Protein AF-A0A7C7WTJ3-F1 (afdb_monomer_lite)

Foldseek 3Di:
DDDDDPLVVVLVVLVVVLVVLVVVVVVCCVVVDCVQVDFQQDPVGRPNDGHRPQPCVNCVPCLVSVLSNVLSVLVSVLSVVLVQWDPSPVCVVVSVVLSVQLNVLSVVLSVLVNCVSVVNAQDDDPNHGPSVCSCCCVNVVSVVVVVCVCVVCVCPTHNHPVNVVVVVVVVVVVVVVVVVVD

Sequence (182 aa):
MNRPSALSLTLLGLLVAMCLVIGVVVTIGLLVGTDGLHGIPHDKFSRTMLQGGSGSERHANVRWLGLSLGLLQVSFFVGCLLLGIRGLAGRAPVVILCGTLYAAAFAMMVIVDHFYAMGSARAIVMGFPLPTAIMMYGVGGAPLAFVLLYVLNFDQWILTPDDFEKFEKLVRSKREQSEADA

Secondary structure (DSSP, 8-state):
-PPPPHHHHHHHHHHHHHHHHHHHHHHHHHHH-STTTSPEEPTT-TTT-EE---HHHHTTTTHHHHHHHHHHHHHHHHHHHHHH-SSHHHHHHHHHHHHHHHHHHHHHHHHHHHHHHTT----EETTEEHHHHIIIIIITTHHHHHHHHHHHHHHHHTS-HHHHHHHHHHHHHHHHHHHH--

Structure (mmCIF, N/CA/C/O backbone):
data_AF-A0A7C7WTJ3-F1
#
_entry.id   AF-A0A7C7WTJ3-F1
#
loop_
_atom_site.group_PDB
_atom_site.id
_atom_site.type_symbol
_atom_site.label_atom_id
_atom_site.label_alt_id
_atom_site.label_comp_id
_atom_site.label_asym_id
_atom_site.label_entity_id
_atom_site.label_seq_id
_atom_site.pdbx_PDB_ins_code
_atom_site.Cartn_x
_atom_site.Cartn_y
_atom_site.Cartn_z
_atom_site.occupancy
_atom_site.B_iso_or_equiv
_atom_site.auth_seq_id
_atom_site.auth_comp_id
_atom_site.auth_asym_id
_atom_site.auth_atom_id
_atom_site.pdbx_PDB_model_num
ATOM 1 N N . MET A 1 1 ? -1.081 14.280 31.283 1.00 42.03 1 MET A N 1
ATOM 2 C CA . MET A 1 1 ? -0.430 14.235 29.955 1.00 42.03 1 MET A CA 1
ATOM 3 C C . MET A 1 1 ? -0.351 12.768 29.540 1.00 42.03 1 MET A C 1
ATOM 5 O O . MET A 1 1 ? 0.463 12.040 30.096 1.00 42.03 1 MET A O 1
ATOM 9 N N . ASN A 1 2 ? -1.276 12.289 28.700 1.00 61.50 2 ASN A N 1
ATOM 10 C CA . ASN A 1 2 ? -1.331 10.871 28.317 1.00 61.50 2 ASN A CA 1
ATOM 11 C C . ASN A 1 2 ? -0.144 10.540 27.406 1.00 61.50 2 ASN A C 1
ATOM 13 O O . ASN A 1 2 ? 0.054 11.207 26.393 1.00 61.50 2 ASN A O 1
ATOM 17 N N . ARG A 1 3 ? 0.661 9.536 27.775 1.00 63.03 3 ARG A N 1
ATOM 18 C CA . ARG A 1 3 ? 1.752 9.052 26.920 1.00 63.03 3 ARG A CA 1
ATOM 19 C C . ARG A 1 3 ? 1.152 8.473 25.631 1.00 63.03 3 ARG A C 1
ATOM 21 O O . ARG A 1 3 ? 0.177 7.724 25.728 1.00 63.03 3 ARG A O 1
ATOM 28 N N . PRO A 1 4 ? 1.697 8.799 24.446 1.00 71.62 4 PRO A N 1
ATOM 29 C CA . PRO A 1 4 ? 1.233 8.196 23.205 1.00 71.62 4 PRO A CA 1
ATOM 30 C C . PRO A 1 4 ? 1.423 6.679 23.271 1.00 71.62 4 PRO A C 1
ATOM 32 O O . PRO A 1 4 ? 2.412 6.189 23.821 1.00 71.62 4 PRO A O 1
ATOM 35 N N . SER A 1 5 ? 0.462 5.932 22.726 1.00 82.31 5 SER A N 1
ATOM 36 C CA . SER A 1 5 ? 0.582 4.478 22.635 1.00 82.31 5 SER A CA 1
ATOM 37 C C . SER A 1 5 ? 1.774 4.103 21.744 1.00 82.31 5 SER A C 1
ATOM 39 O O . SER A 1 5 ? 2.097 4.831 20.802 1.00 82.31 5 SER A O 1
ATOM 41 N N . ALA A 1 6 ? 2.421 2.964 22.015 1.00 85.50 6 ALA A N 1
ATOM 42 C CA . ALA A 1 6 ? 3.551 2.491 21.210 1.00 85.50 6 ALA A CA 1
ATOM 43 C C . ALA A 1 6 ? 3.196 2.408 19.712 1.00 85.50 6 ALA A C 1
ATOM 45 O O . ALA A 1 6 ? 3.990 2.825 18.876 1.00 85.50 6 ALA A O 1
ATOM 46 N N . LEU A 1 7 ? 1.967 1.986 19.386 1.00 85.19 7 LEU A N 1
ATOM 47 C CA . LEU A 1 7 ? 1.450 1.907 18.017 1.00 85.19 7 LEU A CA 1
ATOM 48 C C . LEU A 1 7 ? 1.369 3.283 17.333 1.00 85.19 7 LEU A C 1
ATOM 50 O O . LEU A 1 7 ? 1.756 3.422 16.175 1.00 85.19 7 LEU A O 1
ATOM 54 N N . SER A 1 8 ? 0.917 4.315 18.050 1.00 87.62 8 SER A N 1
ATOM 55 C CA . SER A 1 8 ? 0.874 5.688 17.529 1.00 87.62 8 SER A CA 1
ATOM 56 C C . SER A 1 8 ? 2.275 6.225 17.225 1.00 87.62 8 SER A C 1
ATOM 58 O O . SER A 1 8 ? 2.472 6.899 16.216 1.00 87.62 8 SER A O 1
ATOM 60 N N . LEU A 1 9 ? 3.259 5.897 18.069 1.00 90.94 9 LEU A N 1
ATOM 61 C CA . LEU A 1 9 ? 4.652 6.280 17.844 1.00 90.94 9 LEU A CA 1
ATOM 62 C C . LEU A 1 9 ? 5.253 5.534 16.643 1.00 90.94 9 LEU A C 1
ATOM 64 O O . LEU A 1 9 ? 5.956 6.140 15.837 1.00 90.94 9 LEU A O 1
ATOM 68 N N . THR A 1 10 ? 4.934 4.246 16.481 1.00 91.38 10 THR A N 1
ATOM 69 C CA . THR A 1 10 ? 5.334 3.458 15.307 1.00 91.38 10 THR A CA 1
ATOM 70 C C . THR A 1 10 ? 4.779 4.055 14.017 1.00 91.38 10 THR A C 1
ATOM 72 O O . THR A 1 10 ? 5.524 4.209 13.054 1.00 91.38 10 THR A O 1
ATOM 75 N N . LEU A 1 11 ? 3.502 4.444 13.993 1.00 93.19 11 LEU A N 1
ATOM 76 C CA . LEU A 1 11 ? 2.878 5.073 12.825 1.00 93.19 11 LEU A CA 1
ATOM 77 C C . LEU A 1 11 ? 3.509 6.416 12.469 1.00 93.19 11 LEU A C 1
ATOM 79 O O . LEU A 1 11 ? 3.759 6.680 11.295 1.00 93.19 11 LEU A O 1
ATOM 83 N N . LEU A 1 12 ? 3.811 7.241 13.474 1.00 93.88 12 LEU A N 1
ATOM 84 C CA . LEU A 1 12 ? 4.544 8.485 13.260 1.00 93.88 12 LEU A CA 1
ATOM 85 C C . LEU A 1 12 ? 5.933 8.210 12.666 1.00 93.88 12 LEU A C 1
ATOM 87 O O . LEU A 1 12 ? 6.325 8.861 11.702 1.00 93.88 12 LEU A O 1
ATOM 91 N N . GLY A 1 13 ? 6.653 7.219 13.199 1.00 94.69 13 GLY A N 1
ATOM 92 C CA . GLY A 1 13 ? 7.949 6.797 12.668 1.00 94.69 13 GLY A CA 1
ATOM 93 C C . GLY A 1 13 ? 7.873 6.322 11.214 1.00 94.69 13 GLY A C 1
ATOM 94 O O . GLY A 1 13 ? 8.701 6.725 10.400 1.00 94.69 13 GLY A O 1
ATOM 95 N N . LEU A 1 14 ? 6.854 5.528 10.865 1.00 95.00 14 LEU A N 1
ATOM 96 C CA . LEU A 1 14 ? 6.604 5.082 9.489 1.00 95.00 14 LEU A CA 1
ATOM 97 C C . LEU A 1 14 ? 6.318 6.259 8.552 1.00 95.00 14 LEU A C 1
ATOM 99 O O . LEU A 1 14 ? 6.895 6.320 7.469 1.00 95.00 14 LEU A O 1
ATOM 103 N N . LEU A 1 15 ? 5.488 7.215 8.977 1.00 95.19 15 LEU A N 1
ATOM 104 C CA . LEU A 1 15 ? 5.186 8.412 8.191 1.00 95.19 15 LEU A CA 1
ATOM 105 C C . LEU A 1 15 ? 6.452 9.237 7.923 1.00 95.19 15 LEU A C 1
ATOM 107 O O . LEU A 1 15 ? 6.707 9.631 6.787 1.00 95.19 15 LEU A O 1
ATOM 111 N N . VAL A 1 16 ? 7.276 9.456 8.952 1.00 96.69 16 VAL A N 1
ATOM 112 C CA . VAL A 1 16 ? 8.559 10.158 8.807 1.00 96.69 16 VAL A CA 1
ATOM 113 C C . VAL A 1 16 ? 9.484 9.403 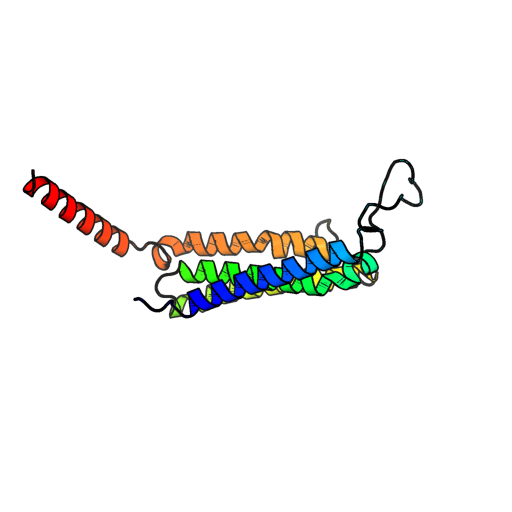7.850 1.00 96.69 16 VAL A C 1
ATOM 115 O O . VAL A 1 16 ? 10.062 10.021 6.959 1.00 96.69 16 VAL A O 1
ATOM 118 N N . ALA A 1 17 ? 9.585 8.077 7.966 1.00 95.94 17 ALA A N 1
ATOM 119 C CA . ALA A 1 17 ? 10.383 7.259 7.055 1.00 95.94 17 ALA A CA 1
ATOM 120 C C . ALA A 1 17 ? 9.905 7.372 5.596 1.00 95.94 17 ALA A C 1
ATOM 122 O O . ALA A 1 17 ? 10.729 7.520 4.695 1.00 95.94 17 ALA A O 1
ATOM 123 N N . MET A 1 18 ? 8.591 7.375 5.352 1.00 96.06 18 MET A N 1
ATOM 124 C CA . MET A 1 18 ? 8.027 7.597 4.014 1.00 96.06 18 MET A CA 1
ATOM 125 C C . MET A 1 18 ? 8.410 8.973 3.463 1.00 96.06 18 MET A C 1
ATOM 127 O O . MET A 1 18 ? 8.872 9.066 2.326 1.00 96.06 18 MET A O 1
ATOM 131 N N . CYS A 1 19 ? 8.282 10.029 4.271 1.00 96.31 19 CYS A N 1
ATOM 132 C CA . CYS A 1 19 ? 8.690 11.379 3.882 1.00 96.31 19 CYS A CA 1
ATOM 133 C C . CYS A 1 19 ? 10.182 11.449 3.530 1.00 96.31 19 CYS A C 1
ATOM 135 O O . CYS A 1 19 ? 10.544 12.105 2.556 1.00 96.31 19 CYS A O 1
ATOM 137 N N . LEU A 1 20 ? 11.043 10.747 4.274 1.00 96.12 20 LEU A N 1
ATOM 138 C CA . LEU A 1 20 ? 12.475 10.670 3.975 1.00 96.12 20 LEU A CA 1
ATOM 139 C C . LEU A 1 20 ? 12.743 9.970 2.639 1.00 96.12 20 LEU A C 1
ATOM 141 O O . LEU A 1 20 ? 13.506 10.493 1.830 1.00 96.12 20 LEU A O 1
ATOM 145 N N . VAL A 1 21 ? 12.100 8.829 2.372 1.00 94.44 21 VAL A N 1
ATOM 146 C CA . VAL A 1 21 ? 12.263 8.111 1.094 1.00 94.44 21 VAL A CA 1
ATOM 147 C C . VAL A 1 21 ? 11.789 8.969 -0.079 1.00 94.44 21 VAL A C 1
ATOM 149 O O . VAL A 1 21 ? 12.497 9.072 -1.078 1.00 94.44 21 VAL A O 1
ATOM 152 N N . ILE A 1 22 ? 10.637 9.637 0.048 1.00 93.06 22 ILE A N 1
ATOM 153 C CA . ILE A 1 22 ? 10.136 10.573 -0.970 1.00 93.06 22 ILE A CA 1
ATOM 154 C C . ILE A 1 22 ? 11.125 11.724 -1.169 1.00 93.06 22 ILE A C 1
ATOM 156 O O . ILE A 1 22 ? 11.445 12.054 -2.308 1.00 93.06 22 ILE A O 1
ATOM 160 N N . GLY A 1 23 ? 11.648 12.295 -0.080 1.00 92.81 23 GLY A N 1
ATOM 161 C CA . GLY A 1 23 ? 12.671 13.335 -0.129 1.00 92.81 23 GLY A CA 1
ATOM 162 C C . GLY A 1 23 ? 13.892 12.898 -0.935 1.00 92.81 23 GLY A C 1
ATOM 163 O O . GLY A 1 23 ? 14.289 13.599 -1.859 1.00 92.81 23 GLY A O 1
ATOM 164 N N . VAL A 1 24 ? 14.422 11.699 -0.669 1.00 91.44 24 VAL A N 1
ATOM 165 C CA . VAL A 1 24 ? 15.550 11.125 -1.423 1.00 91.44 24 VAL A CA 1
ATOM 166 C C . VAL A 1 24 ? 15.207 10.951 -2.904 1.00 91.44 24 VAL A C 1
ATOM 168 O O . VAL A 1 24 ? 16.003 11.339 -3.754 1.00 91.44 24 VAL A O 1
ATOM 171 N N . VAL A 1 25 ? 14.029 10.410 -3.233 1.00 88.12 25 VAL A N 1
ATOM 172 C CA . VAL A 1 25 ? 13.590 10.237 -4.631 1.00 88.12 25 VAL A CA 1
ATOM 173 C C . VAL A 1 25 ? 13.516 11.581 -5.357 1.00 88.12 25 VAL A C 1
ATOM 175 O O . VAL A 1 25 ? 14.020 11.704 -6.473 1.00 88.12 25 VAL A O 1
ATOM 178 N N . VAL A 1 26 ? 12.937 12.601 -4.719 1.00 88.31 26 VAL A N 1
ATOM 179 C CA . VAL A 1 26 ? 12.843 13.956 -5.279 1.00 88.31 26 VAL A CA 1
ATOM 180 C C . VAL A 1 26 ? 14.233 14.561 -5.462 1.00 88.31 26 VAL A C 1
ATOM 182 O O . VAL A 1 26 ? 14.529 15.084 -6.532 1.00 88.31 26 VAL A O 1
ATOM 185 N N . THR A 1 27 ? 15.116 14.449 -4.468 1.00 88.56 27 THR A N 1
ATOM 186 C CA . THR A 1 27 ? 16.495 14.943 -4.566 1.00 88.56 27 THR A CA 1
ATOM 187 C C . THR A 1 27 ? 17.263 14.261 -5.697 1.00 88.56 27 THR A C 1
ATOM 189 O O . THR A 1 27 ? 17.926 14.952 -6.465 1.00 88.56 27 THR A O 1
ATOM 192 N N . ILE A 1 28 ? 17.142 12.940 -5.862 1.00 85.69 28 ILE A N 1
ATOM 193 C CA . ILE A 1 28 ? 17.749 12.217 -6.991 1.00 85.69 28 ILE A CA 1
ATOM 194 C C . ILE A 1 28 ? 17.214 12.759 -8.320 1.00 85.69 28 ILE A C 1
ATOM 196 O O . ILE A 1 28 ? 18.007 13.059 -9.207 1.00 85.69 28 ILE A O 1
ATOM 200 N N . GLY A 1 29 ? 15.896 12.939 -8.449 1.00 82.44 29 GLY A N 1
ATOM 201 C CA . GLY A 1 29 ? 15.288 13.488 -9.665 1.00 82.44 29 GLY A CA 1
ATOM 202 C C . GLY A 1 29 ? 15.753 14.912 -9.993 1.00 82.44 29 GLY A C 1
ATOM 203 O O . GLY A 1 29 ? 15.934 15.243 -11.162 1.00 82.44 29 GLY A O 1
ATOM 204 N N . LEU A 1 30 ? 15.993 15.742 -8.974 1.00 85.38 30 LEU A N 1
ATOM 205 C CA . LEU A 1 30 ? 16.502 17.105 -9.147 1.00 85.38 30 LEU A CA 1
ATOM 206 C C . LEU A 1 30 ? 18.003 17.150 -9.477 1.00 85.38 30 LEU A C 1
ATOM 208 O O . LEU A 1 30 ? 18.421 18.019 -10.236 1.00 85.38 30 LEU A O 1
ATOM 212 N N . LEU A 1 31 ? 18.812 16.242 -8.920 1.00 84.75 31 LEU A N 1
ATOM 213 C CA . LEU A 1 31 ? 20.271 16.227 -9.102 1.00 84.75 31 LEU A CA 1
ATOM 214 C C . LEU A 1 31 ? 20.722 15.513 -10.379 1.00 84.75 31 LEU A C 1
ATOM 216 O O . LEU A 1 31 ? 21.673 15.952 -11.016 1.00 84.75 31 LEU A O 1
ATOM 220 N N . VAL A 1 32 ? 20.075 14.400 -10.732 1.00 77.00 32 VAL A N 1
ATOM 221 C CA . VAL A 1 32 ? 20.441 13.580 -11.903 1.00 77.00 32 VAL A CA 1
ATOM 222 C C . VAL A 1 32 ? 19.848 14.156 -13.196 1.00 77.00 32 VAL A C 1
ATOM 224 O O . VAL A 1 32 ? 20.302 13.819 -14.286 1.00 77.00 32 VAL A O 1
ATOM 227 N N . GLY A 1 33 ? 18.880 15.071 -13.088 1.00 68.38 33 GLY A N 1
ATOM 228 C CA . GLY A 1 33 ? 18.144 15.595 -14.232 1.00 68.38 33 GLY A CA 1
ATOM 229 C C . GLY A 1 33 ? 17.109 14.595 -14.753 1.00 68.38 33 GLY A C 1
ATOM 230 O O . GLY A 1 33 ? 17.051 13.438 -14.338 1.00 68.38 33 GLY A O 1
ATOM 231 N N . THR A 1 34 ? 16.246 15.057 -15.659 1.00 65.62 34 THR A N 1
ATOM 232 C CA . THR A 1 34 ? 15.169 14.229 -16.239 1.00 65.62 34 THR A CA 1
ATOM 233 C C . THR A 1 34 ? 15.508 13.684 -17.624 1.00 65.62 34 THR A C 1
ATOM 235 O O . THR A 1 34 ? 14.626 13.200 -18.340 1.00 65.62 34 THR A O 1
ATOM 238 N N . ASP A 1 35 ? 16.783 13.745 -18.008 1.00 61.28 35 ASP A N 1
ATOM 239 C CA . ASP A 1 35 ? 17.262 13.279 -19.304 1.00 61.28 35 ASP A CA 1
ATOM 240 C C . ASP A 1 35 ? 17.039 11.764 -19.417 1.00 61.28 35 ASP A C 1
ATOM 242 O O . ASP A 1 35 ? 17.538 10.975 -18.617 1.00 61.28 35 ASP A O 1
ATOM 246 N N . GLY A 1 36 ? 16.192 11.355 -20.368 1.00 60.91 36 GLY A N 1
ATOM 247 C CA . GLY A 1 36 ? 15.759 9.960 -20.524 1.00 60.91 36 GLY A CA 1
ATOM 248 C C . GLY A 1 36 ? 14.578 9.510 -19.644 1.00 60.91 36 GLY A C 1
ATOM 249 O O . GLY A 1 36 ? 14.156 8.359 -19.758 1.00 60.91 36 GLY A O 1
ATOM 250 N N . LEU A 1 37 ? 13.994 10.384 -18.807 1.00 62.03 37 LEU A N 1
ATOM 251 C CA . LEU A 1 37 ? 12.716 10.118 -18.109 1.00 62.03 37 LEU A CA 1
ATOM 252 C C . LEU A 1 37 ? 11.478 10.404 -18.973 1.00 62.03 37 LEU A C 1
ATOM 254 O O . LEU A 1 37 ? 10.376 9.963 -18.646 1.00 62.03 37 LEU A O 1
ATOM 258 N N . HIS A 1 38 ? 11.652 11.134 -20.070 1.00 68.50 38 HIS A N 1
ATOM 259 C CA . HIS A 1 38 ? 10.631 11.382 -21.080 1.00 68.50 38 HIS A CA 1
ATOM 260 C C . HIS A 1 38 ? 10.667 10.301 -22.169 1.00 68.50 38 HIS A C 1
ATOM 262 O O . HIS A 1 38 ? 11.643 9.566 -22.318 1.00 68.50 38 HIS A O 1
ATOM 268 N N . GLY A 1 39 ? 9.570 10.171 -22.916 1.00 75.62 39 GLY A N 1
ATOM 269 C CA . GLY A 1 39 ? 9.486 9.179 -23.981 1.00 75.62 39 GLY A CA 1
ATOM 270 C C . GLY A 1 39 ? 10.538 9.441 -25.064 1.00 75.62 39 GLY A C 1
ATOM 271 O O . GLY A 1 39 ? 10.627 10.550 -25.587 1.00 75.62 39 GLY A O 1
ATOM 272 N N . ILE A 1 40 ? 11.321 8.419 -25.403 1.00 82.94 40 ILE A N 1
ATOM 273 C CA . ILE A 1 40 ? 12.270 8.449 -26.518 1.00 82.94 40 ILE A CA 1
ATOM 274 C C . ILE A 1 40 ? 11.529 8.143 -27.827 1.00 82.94 40 ILE A C 1
ATOM 276 O O . ILE A 1 40 ? 10.573 7.368 -27.810 1.00 82.94 40 ILE A O 1
ATOM 280 N N . PRO A 1 41 ? 11.919 8.712 -28.976 1.00 86.00 41 PRO A N 1
ATOM 281 C CA . PRO A 1 41 ? 11.288 8.382 -30.251 1.00 86.00 41 PRO A CA 1
ATOM 282 C C . PRO A 1 41 ? 11.331 6.876 -30.533 1.00 86.00 41 PRO A C 1
ATOM 284 O O . PRO A 1 41 ? 12.358 6.229 -30.339 1.00 86.00 41 PRO A O 1
ATOM 287 N N . HIS A 1 42 ? 10.215 6.309 -30.989 1.00 84.12 42 HIS A N 1
ATOM 288 C CA . HIS A 1 42 ? 10.165 4.902 -31.378 1.00 84.12 42 HIS A CA 1
ATOM 289 C C . HIS A 1 42 ? 11.001 4.658 -32.642 1.00 84.12 42 HIS A C 1
ATOM 291 O O . HIS A 1 42 ? 10.820 5.369 -33.633 1.00 84.12 42 HIS A O 1
ATOM 297 N N . ASP A 1 43 ? 11.824 3.605 -32.662 1.00 85.38 43 ASP A N 1
ATOM 298 C CA . ASP A 1 43 ? 12.767 3.314 -33.759 1.00 85.38 43 ASP A CA 1
ATOM 299 C C . ASP A 1 43 ? 12.107 3.303 -35.148 1.00 85.38 43 ASP A C 1
ATOM 301 O O . ASP A 1 43 ? 12.678 3.776 -36.128 1.00 85.38 43 ASP A O 1
ATOM 305 N N . LYS A 1 44 ? 10.870 2.793 -35.239 1.00 87.50 44 LYS A N 1
ATOM 306 C CA . LYS A 1 44 ? 10.099 2.728 -36.499 1.00 87.50 44 LYS A CA 1
ATOM 307 C C . LYS A 1 44 ? 9.116 3.881 -36.722 1.00 87.50 44 LYS A C 1
ATOM 309 O O . LYS A 1 44 ? 8.695 4.102 -37.850 1.00 87.50 44 LYS A O 1
ATOM 314 N N . PHE A 1 45 ? 8.713 4.588 -35.666 1.00 86.88 45 PHE A N 1
ATOM 315 C CA . PHE A 1 45 ? 7.606 5.560 -35.695 1.00 86.88 45 PHE A CA 1
ATOM 316 C C . PHE A 1 45 ? 7.992 6.851 -34.967 1.00 86.88 45 PHE A C 1
ATOM 318 O O . PHE A 1 45 ? 7.219 7.414 -34.195 1.00 86.88 45 PHE A O 1
ATOM 325 N N . SER A 1 46 ? 9.210 7.324 -35.219 1.00 82.44 46 SER A N 1
ATOM 326 C CA . SER A 1 46 ? 9.870 8.391 -34.459 1.00 82.44 46 SER A CA 1
ATOM 327 C C . SER A 1 46 ? 9.137 9.736 -34.465 1.00 82.44 46 SER A C 1
ATOM 329 O O . SER A 1 46 ? 9.326 10.534 -33.553 1.00 82.44 46 SER A O 1
ATOM 331 N N . ARG A 1 47 ? 8.285 9.993 -35.467 1.00 82.56 47 ARG A N 1
ATOM 332 C CA . ARG A 1 47 ? 7.496 11.235 -35.577 1.00 82.56 47 ARG A CA 1
ATOM 333 C C . ARG A 1 47 ? 6.140 11.191 -34.875 1.00 82.56 47 ARG A C 1
ATOM 335 O O . ARG A 1 47 ? 5.563 12.245 -34.641 1.00 82.56 47 ARG A O 1
ATOM 342 N N . THR A 1 48 ? 5.608 10.004 -34.594 1.00 88.31 48 THR A N 1
ATOM 343 C CA . THR A 1 48 ? 4.222 9.836 -34.117 1.00 88.31 48 THR A CA 1
ATOM 344 C C . THR A 1 48 ? 4.123 9.086 -32.798 1.00 88.31 48 THR A C 1
ATOM 346 O O . THR A 1 48 ? 3.069 9.113 -32.170 1.00 88.31 48 THR A O 1
ATOM 349 N N . MET A 1 49 ? 5.186 8.401 -32.375 1.00 85.50 49 MET A N 1
ATOM 350 C CA . MET A 1 49 ? 5.186 7.587 -31.170 1.00 85.50 49 MET A CA 1
ATOM 351 C C . MET A 1 49 ? 6.476 7.788 -30.383 1.00 85.50 49 MET A C 1
ATOM 353 O O . MET A 1 49 ? 7.584 7.666 -30.909 1.00 85.50 49 MET A O 1
ATOM 357 N N . LEU A 1 50 ? 6.296 8.044 -29.092 1.00 84.88 50 LEU A N 1
ATOM 358 C CA . LEU A 1 50 ? 7.351 7.979 -28.098 1.00 84.88 50 LEU A CA 1
ATOM 359 C C . LEU A 1 50 ? 7.208 6.659 -27.333 1.00 84.88 50 LEU A C 1
ATOM 361 O O . LEU A 1 50 ? 6.098 6.240 -27.009 1.00 84.88 50 LEU A O 1
ATOM 365 N N . GLN A 1 51 ? 8.325 6.009 -27.046 1.00 82.50 51 GLN A N 1
ATOM 366 C CA . GLN A 1 51 ? 8.416 4.809 -26.229 1.00 82.50 51 GLN A CA 1
ATOM 367 C C . GLN A 1 51 ? 9.189 5.115 -24.947 1.00 82.50 51 GLN A C 1
ATOM 369 O O . GLN A 1 51 ? 10.024 6.015 -24.900 1.00 82.50 51 GLN A O 1
ATOM 374 N N . GLY A 1 52 ? 8.929 4.358 -23.886 1.00 71.69 52 GLY A N 1
ATOM 375 C CA . GLY A 1 52 ? 9.859 4.346 -22.763 1.00 71.69 52 GLY A CA 1
ATOM 376 C C . GLY A 1 52 ? 11.173 3.719 -23.224 1.00 71.69 52 GLY A C 1
ATOM 377 O O . GLY A 1 52 ? 11.136 2.704 -23.916 1.00 71.69 52 GLY A O 1
ATOM 378 N N . GLY A 1 53 ? 12.312 4.307 -22.847 1.00 73.50 53 GLY A N 1
ATOM 379 C CA . GLY A 1 53 ? 13.619 3.668 -23.021 1.00 73.50 53 GLY A CA 1
ATOM 380 C C . GLY A 1 53 ? 13.724 2.333 -22.275 1.00 73.50 53 GLY A C 1
ATOM 381 O O . GLY A 1 53 ? 12.724 1.785 -21.795 1.00 73.50 53 GLY A O 1
ATOM 382 N N . SER A 1 54 ? 14.936 1.792 -22.144 1.00 74.69 54 SER A N 1
ATOM 383 C CA . SER A 1 54 ? 15.103 0.486 -21.505 1.00 74.69 54 SER A CA 1
ATOM 384 C C . SER A 1 54 ? 14.560 0.498 -20.062 1.00 74.69 54 SER A C 1
ATOM 386 O O . SER A 1 54 ? 14.876 1.362 -19.237 1.00 74.69 54 SER A O 1
ATOM 388 N N . GLY A 1 55 ? 13.684 -0.463 -19.744 1.00 70.06 55 GLY A N 1
ATOM 389 C CA . GLY A 1 55 ? 13.086 -0.566 -18.408 1.00 70.06 55 GLY A CA 1
ATOM 390 C C . GLY A 1 55 ? 14.125 -0.851 -17.317 1.00 70.06 55 GLY A C 1
ATOM 391 O O . GLY A 1 55 ? 13.946 -0.451 -16.167 1.00 70.06 55 GLY A O 1
ATOM 392 N N . SER A 1 56 ? 15.233 -1.500 -17.684 1.00 71.31 56 SER A N 1
ATOM 393 C CA . SER A 1 56 ? 16.368 -1.779 -16.806 1.00 71.31 56 SER A CA 1
ATOM 394 C C . SER A 1 56 ? 17.111 -0.515 -16.383 1.00 71.31 56 SER A C 1
ATOM 396 O O . SER A 1 56 ? 17.390 -0.379 -15.193 1.00 71.31 56 SER A O 1
ATOM 398 N N . GLU A 1 57 ? 17.391 0.407 -17.310 1.00 74.38 57 GLU A N 1
ATOM 399 C CA . GLU A 1 57 ? 18.114 1.654 -17.013 1.00 74.38 57 GLU A CA 1
ATOM 400 C C . GLU A 1 57 ? 17.225 2.636 -16.253 1.00 74.38 57 GLU A C 1
ATOM 402 O O . GLU A 1 57 ? 17.651 3.193 -15.243 1.00 74.38 57 GLU A O 1
ATOM 407 N N . ARG A 1 58 ? 15.952 2.769 -16.655 1.00 73.94 58 ARG A N 1
ATOM 408 C CA . ARG A 1 58 ? 14.998 3.681 -16.001 1.00 73.94 58 ARG A CA 1
ATOM 409 C C . ARG A 1 58 ? 14.816 3.382 -14.512 1.00 73.94 58 ARG A C 1
ATOM 411 O O . ARG A 1 58 ? 14.678 4.293 -13.703 1.00 73.94 58 ARG A O 1
ATOM 418 N N . HIS A 1 59 ? 14.810 2.102 -14.147 1.00 75.19 59 HIS A N 1
ATOM 419 C CA . HIS A 1 59 ? 14.558 1.666 -12.773 1.00 75.19 59 HIS A CA 1
ATOM 420 C C . HIS A 1 59 ? 15.834 1.371 -11.978 1.00 75.19 59 HIS A C 1
ATOM 422 O O . HIS A 1 59 ? 15.733 1.037 -10.800 1.00 75.19 59 HIS A O 1
ATOM 428 N N . ALA A 1 60 ? 17.026 1.486 -12.572 1.00 75.50 60 ALA A N 1
ATOM 429 C CA . ALA A 1 60 ? 18.279 1.037 -11.957 1.00 75.50 60 ALA A CA 1
ATOM 430 C C . ALA A 1 60 ? 18.526 1.653 -10.568 1.00 75.50 60 ALA A C 1
ATOM 432 O O . ALA A 1 60 ? 18.808 0.930 -9.614 1.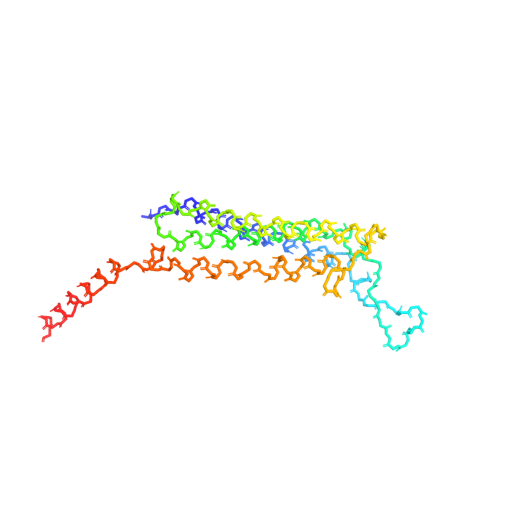00 75.50 60 ALA A O 1
ATOM 433 N N . ASN A 1 61 ? 18.330 2.968 -10.442 1.00 74.81 61 ASN A N 1
ATOM 434 C CA . ASN A 1 61 ? 18.678 3.713 -9.227 1.00 74.81 61 ASN A CA 1
ATOM 435 C C . ASN A 1 61 ? 17.506 3.898 -8.252 1.00 74.81 61 ASN A C 1
ATOM 437 O O . ASN A 1 61 ? 17.717 4.179 -7.076 1.00 74.81 61 ASN A O 1
ATOM 441 N N . VAL A 1 62 ? 16.266 3.732 -8.720 1.00 83.62 62 VAL A N 1
ATOM 442 C CA . VAL A 1 62 ? 15.059 4.044 -7.934 1.00 83.62 62 VAL A CA 1
ATOM 443 C C . VAL A 1 62 ? 14.257 2.812 -7.525 1.00 83.62 62 VAL A C 1
ATOM 445 O O . VAL A 1 62 ? 13.381 2.928 -6.672 1.00 83.62 62 VAL A O 1
ATOM 448 N N . ARG A 1 63 ? 14.556 1.616 -8.055 1.00 88.56 63 ARG A N 1
ATOM 449 C CA . ARG A 1 63 ? 13.781 0.393 -7.766 1.00 88.56 63 ARG A CA 1
ATOM 450 C C . ARG A 1 63 ? 13.717 0.074 -6.276 1.00 88.56 63 ARG A C 1
ATOM 452 O O . ARG A 1 63 ? 12.637 -0.186 -5.756 1.00 88.56 63 ARG A O 1
ATOM 459 N N . TRP A 1 64 ? 14.856 0.116 -5.587 1.00 88.81 64 TRP A N 1
ATOM 460 C CA . TRP A 1 64 ? 14.911 -0.164 -4.151 1.00 88.81 64 TRP A CA 1
ATOM 461 C C . TRP A 1 64 ? 14.187 0.895 -3.324 1.00 88.81 64 TRP A C 1
ATOM 463 O O . TRP A 1 64 ? 13.524 0.552 -2.347 1.00 88.81 64 TRP A O 1
ATOM 473 N N . LEU A 1 65 ? 14.247 2.161 -3.742 1.00 91.12 65 LEU A N 1
ATOM 474 C CA . LEU A 1 65 ? 13.485 3.241 -3.115 1.00 91.12 65 LEU A CA 1
ATOM 475 C C . LEU A 1 65 ? 11.979 3.044 -3.318 1.00 91.12 65 LEU A C 1
ATOM 477 O O . LEU A 1 65 ? 11.225 3.154 -2.358 1.00 91.12 65 LEU A O 1
ATOM 481 N N . GLY A 1 66 ? 11.548 2.672 -4.526 1.00 91.31 66 GLY A N 1
ATOM 482 C CA . GLY A 1 66 ? 10.152 2.355 -4.830 1.00 91.31 66 GLY A CA 1
ATOM 483 C C . GLY A 1 66 ? 9.634 1.145 -4.050 1.00 91.31 66 GLY A C 1
ATOM 484 O O . GLY A 1 66 ? 8.546 1.205 -3.479 1.00 91.31 66 GLY A O 1
ATOM 485 N N . LEU A 1 67 ? 10.431 0.074 -3.950 1.00 94.31 67 LEU A N 1
ATOM 486 C CA . LEU A 1 67 ? 10.098 -1.091 -3.127 1.00 94.31 67 LEU A CA 1
ATOM 487 C C . LEU A 1 67 ? 9.962 -0.698 -1.652 1.00 94.31 67 LEU A C 1
ATOM 489 O O . LEU A 1 67 ? 8.977 -1.052 -1.009 1.00 94.31 67 LEU A O 1
ATOM 493 N N . SER A 1 68 ? 10.927 0.062 -1.132 1.00 94.88 68 SER A N 1
ATOM 494 C CA . SER A 1 68 ? 10.934 0.501 0.267 1.00 94.88 68 SER A CA 1
ATOM 495 C C . SER A 1 68 ? 9.736 1.394 0.572 1.00 94.88 68 SER A C 1
ATOM 497 O O . SER A 1 68 ? 9.053 1.180 1.569 1.00 94.88 68 SER A O 1
ATOM 499 N N . LEU A 1 69 ? 9.437 2.351 -0.312 1.00 94.94 69 LEU A N 1
ATOM 500 C CA . LEU A 1 69 ? 8.284 3.235 -0.182 1.00 94.94 69 LEU A CA 1
ATOM 501 C C . LEU A 1 69 ? 6.976 2.442 -0.171 1.00 94.94 69 LEU A C 1
ATOM 503 O O . LEU A 1 69 ? 6.143 2.662 0.704 1.00 94.94 69 LEU A O 1
ATOM 507 N N . GLY A 1 70 ? 6.813 1.494 -1.097 1.00 94.19 70 GLY A N 1
ATOM 508 C CA . GLY A 1 70 ? 5.620 0.656 -1.152 1.00 94.19 70 GLY A CA 1
ATOM 509 C C . GLY A 1 70 ? 5.451 -0.208 0.098 1.00 94.19 70 GLY A C 1
ATOM 510 O O . GLY A 1 70 ? 4.363 -0.242 0.666 1.00 94.19 70 GLY A O 1
ATOM 511 N N . LEU A 1 71 ? 6.519 -0.841 0.596 1.00 96.56 71 LEU A N 1
ATOM 512 C CA . LEU A 1 71 ? 6.461 -1.631 1.832 1.00 96.56 71 LEU A CA 1
ATOM 513 C C . LEU A 1 71 ? 6.122 -0.768 3.053 1.00 96.56 71 LEU A C 1
ATOM 515 O O . LEU A 1 71 ? 5.252 -1.147 3.837 1.00 96.56 71 LEU A O 1
ATOM 519 N N . LEU A 1 72 ? 6.744 0.408 3.185 1.00 96.44 72 LEU A N 1
ATOM 520 C CA . LEU A 1 72 ? 6.426 1.364 4.249 1.00 96.44 72 LEU A CA 1
ATOM 521 C C . LEU A 1 72 ? 4.963 1.810 4.181 1.00 96.44 72 LEU A C 1
ATOM 523 O O . LEU A 1 72 ? 4.289 1.847 5.207 1.00 96.44 72 LEU A O 1
ATOM 527 N N . GLN A 1 73 ? 4.458 2.094 2.981 1.00 95.12 73 GLN A N 1
ATOM 528 C CA . GLN A 1 73 ? 3.076 2.501 2.764 1.00 95.12 73 GLN A CA 1
ATOM 529 C C . GLN A 1 73 ? 2.093 1.382 3.138 1.00 95.12 73 GLN A C 1
ATOM 531 O O . GLN A 1 73 ? 1.111 1.643 3.832 1.00 95.12 73 GLN A O 1
ATOM 536 N N . VAL A 1 74 ? 2.370 0.128 2.763 1.00 94.81 74 VAL A N 1
ATOM 537 C CA . VAL A 1 74 ? 1.567 -1.030 3.194 1.00 94.81 74 VAL A CA 1
ATOM 538 C C . VAL A 1 74 ? 1.583 -1.171 4.715 1.00 94.81 74 VAL A C 1
ATOM 540 O O . VAL A 1 74 ? 0.522 -1.299 5.325 1.00 94.81 74 VAL A O 1
ATOM 543 N N . SER A 1 75 ? 2.757 -1.104 5.350 1.00 95.00 75 SER A N 1
ATOM 544 C CA . SER A 1 75 ? 2.875 -1.176 6.811 1.00 95.00 75 SER A CA 1
ATOM 545 C C . SER A 1 75 ? 2.122 -0.047 7.512 1.00 95.00 75 SER A C 1
ATOM 547 O O . SER A 1 75 ? 1.454 -0.290 8.516 1.00 95.00 75 SER A O 1
ATOM 549 N N . PHE A 1 76 ? 2.188 1.171 6.973 1.00 95.00 76 PHE A N 1
ATOM 550 C CA . PHE A 1 76 ? 1.460 2.322 7.493 1.00 95.00 76 PHE A CA 1
ATOM 551 C C . PHE A 1 76 ? -0.053 2.100 7.413 1.00 95.00 76 PHE A C 1
ATOM 553 O O . PHE A 1 76 ? -0.739 2.218 8.427 1.00 95.00 76 PHE A O 1
ATOM 560 N N . PHE A 1 77 ? -0.570 1.682 6.252 1.00 92.62 77 PHE A N 1
ATOM 561 C CA . PHE A 1 77 ? -1.993 1.381 6.087 1.00 92.62 77 PHE A CA 1
ATOM 562 C C . PHE A 1 77 ? -2.473 0.281 7.033 1.00 92.62 77 PHE A C 1
ATOM 564 O O . PHE A 1 77 ? -3.495 0.447 7.696 1.00 92.62 77 PHE A O 1
ATOM 571 N N . VAL A 1 78 ? -1.727 -0.819 7.149 1.00 92.62 78 VAL A N 1
ATOM 572 C CA . VAL A 1 78 ? -2.053 -1.912 8.078 1.00 92.62 78 VAL A CA 1
ATOM 573 C C . VAL A 1 78 ? -2.056 -1.406 9.521 1.00 92.62 78 VAL A C 1
ATOM 575 O O . VAL A 1 78 ? -2.974 -1.718 10.274 1.00 92.62 78 VAL A O 1
ATOM 578 N N . GLY A 1 79 ? -1.089 -0.571 9.907 1.00 91.88 79 GLY A N 1
ATOM 579 C CA . GLY A 1 79 ? -1.061 0.048 11.231 1.00 91.88 79 GLY A CA 1
ATOM 580 C C . GLY A 1 79 ? -2.266 0.962 11.499 1.00 91.88 79 GLY A C 1
ATOM 581 O O . GLY A 1 79 ? -2.815 0.934 12.601 1.00 91.88 79 GLY A O 1
ATOM 582 N N . CYS A 1 80 ? -2.731 1.717 10.499 1.00 91.50 80 CYS A N 1
ATOM 583 C CA . CYS A 1 80 ? -3.962 2.507 10.599 1.00 91.50 80 CYS A CA 1
ATOM 584 C C . CYS A 1 80 ? -5.200 1.623 10.800 1.00 91.50 80 CYS A C 1
ATOM 586 O O . CYS A 1 80 ? -6.050 1.956 11.623 1.00 91.50 80 CYS A O 1
ATOM 588 N N . LEU A 1 81 ? -5.293 0.485 10.105 1.00 89.19 81 LEU A N 1
ATOM 589 C CA . LEU A 1 81 ? -6.384 -0.474 10.314 1.00 89.19 81 LEU A CA 1
ATOM 590 C C . LEU A 1 81 ? -6.348 -1.055 11.733 1.00 89.19 81 LEU A C 1
ATOM 592 O O . LEU A 1 81 ? -7.374 -1.115 12.404 1.00 89.19 81 LEU A O 1
ATOM 596 N N . LEU A 1 82 ? -5.162 -1.411 12.232 1.00 89.50 82 LEU A N 1
ATOM 597 C CA . LEU A 1 82 ? -4.992 -1.932 13.592 1.00 89.50 82 LEU A CA 1
ATOM 598 C C . LEU A 1 82 ? -5.433 -0.928 14.671 1.00 89.50 82 LEU A C 1
ATOM 600 O O . LEU A 1 82 ? -5.981 -1.351 15.685 1.00 89.50 82 LEU A O 1
ATOM 604 N N . LEU A 1 83 ? -5.259 0.384 14.462 1.00 86.94 83 LEU A N 1
ATOM 605 C CA . LEU A 1 83 ? -5.784 1.404 15.384 1.00 86.94 83 LEU A CA 1
ATOM 606 C C . LEU A 1 83 ? -7.315 1.401 15.478 1.00 86.94 83 LEU A C 1
ATOM 608 O O . LEU A 1 83 ? -7.855 1.724 16.534 1.00 86.94 83 LEU A O 1
ATOM 612 N N . GLY A 1 84 ? -8.005 1.067 14.387 1.00 82.19 84 GLY A N 1
ATOM 613 C CA . GLY A 1 84 ? -9.466 1.053 14.331 1.00 82.19 84 GLY A CA 1
ATOM 614 C C . GLY A 1 84 ? -10.107 -0.184 14.963 1.00 82.19 84 GLY A C 1
ATOM 615 O O . GLY A 1 84 ? -11.324 -0.207 15.131 1.00 82.19 84 GLY A O 1
ATOM 616 N N . ILE A 1 85 ? -9.323 -1.212 15.306 1.00 84.50 85 ILE A N 1
ATOM 617 C CA . ILE A 1 85 ? -9.839 -2.487 15.813 1.00 84.50 85 ILE A CA 1
ATOM 618 C C . ILE A 1 85 ? -9.831 -2.501 17.339 1.00 84.50 85 ILE A C 1
ATOM 620 O O . ILE A 1 85 ? -8.792 -2.418 18.001 1.00 84.50 85 ILE A O 1
ATOM 624 N N . ARG A 1 86 ? -11.009 -2.717 17.916 1.00 73.00 86 ARG A N 1
ATOM 625 C CA . ARG A 1 86 ? -11.192 -2.943 19.348 1.00 73.00 86 ARG A CA 1
ATOM 626 C C . ARG A 1 86 ? -10.747 -4.365 19.712 1.00 73.00 86 ARG A C 1
ATOM 628 O O . ARG A 1 86 ? -11.013 -5.315 18.978 1.00 73.00 86 ARG A O 1
ATOM 635 N N . GLY A 1 87 ? -10.085 -4.545 20.858 1.00 74.00 87 GLY A N 1
ATOM 636 C CA . GLY A 1 87 ? -9.618 -5.875 21.290 1.00 74.00 87 GLY A CA 1
ATOM 637 C C . GLY A 1 87 ? -8.492 -6.438 20.410 1.00 74.00 87 GLY A C 1
ATOM 638 O O . GLY A 1 87 ? -8.532 -7.597 19.999 1.00 74.00 87 GLY A O 1
ATOM 639 N N . LEU A 1 88 ? -7.494 -5.598 20.121 1.00 73.69 88 LEU A N 1
ATOM 640 C CA . LEU A 1 88 ? -6.423 -5.829 19.147 1.00 73.69 88 LEU A CA 1
ATOM 641 C C . LEU A 1 88 ? -5.715 -7.190 19.270 1.00 73.69 88 LEU A C 1
ATOM 643 O O . LEU A 1 88 ? -5.423 -7.816 18.256 1.00 73.69 88 LEU A O 1
ATOM 647 N N . ALA A 1 89 ? -5.466 -7.671 20.492 1.00 73.81 89 ALA A N 1
ATOM 648 C CA . ALA A 1 89 ? -4.624 -8.844 20.746 1.00 73.81 89 ALA A CA 1
ATOM 649 C C . ALA A 1 89 ? -5.085 -10.128 20.025 1.00 73.81 89 ALA A C 1
ATOM 651 O O . ALA A 1 89 ? -4.245 -10.898 19.570 1.00 73.81 89 ALA A O 1
ATOM 652 N N . GLY A 1 90 ? -6.398 -10.346 19.877 1.00 78.94 90 GLY A N 1
ATOM 653 C CA . GLY A 1 90 ? -6.934 -11.539 19.204 1.00 78.94 90 GLY A CA 1
ATOM 654 C C . GLY A 1 90 ? -7.125 -11.390 17.692 1.00 78.94 90 GLY A C 1
ATOM 655 O O . GLY A 1 90 ? -7.226 -12.384 16.981 1.00 78.94 90 GLY A O 1
ATOM 656 N N . ARG A 1 91 ? -7.184 -10.152 17.188 1.00 82.69 91 ARG A N 1
ATOM 657 C CA . ARG A 1 91 ? -7.601 -9.831 15.807 1.00 82.69 91 ARG A CA 1
ATOM 658 C C . ARG A 1 91 ? -6.451 -9.316 14.944 1.00 82.69 91 ARG A C 1
ATOM 660 O O . ARG A 1 91 ? -6.482 -9.453 13.723 1.00 82.69 91 ARG A O 1
ATOM 667 N N . ALA A 1 92 ? -5.404 -8.791 15.582 1.00 85.44 92 ALA A N 1
ATOM 668 C CA . ALA A 1 92 ? -4.194 -8.321 14.923 1.00 85.44 92 ALA A CA 1
ATOM 669 C C . ALA A 1 92 ? -3.542 -9.368 14.007 1.00 85.44 92 ALA A C 1
ATOM 671 O O . ALA A 1 92 ? -3.173 -8.982 12.901 1.00 85.44 92 ALA A O 1
ATOM 672 N N . PRO A 1 93 ? -3.434 -10.667 14.367 1.00 89.75 93 PRO A N 1
ATOM 673 C CA . PRO A 1 93 ? -2.766 -11.641 13.503 1.00 89.75 93 PRO A CA 1
ATOM 674 C C . PRO A 1 93 ? -3.411 -11.780 12.121 1.00 89.75 93 PRO A C 1
ATOM 676 O O . PRO A 1 93 ? -2.695 -11.900 11.133 1.00 89.75 93 PRO A O 1
ATOM 679 N N . VAL A 1 94 ? -4.745 -11.711 12.029 1.00 89.50 94 VAL A N 1
ATOM 680 C CA . VAL A 1 94 ? -5.467 -11.832 10.749 1.00 89.50 94 VAL A CA 1
ATOM 681 C C . VAL A 1 94 ? -5.195 -10.619 9.861 1.00 89.50 94 VAL A C 1
ATOM 683 O O . VAL A 1 94 ? -4.868 -10.760 8.687 1.00 89.50 94 VAL A O 1
ATOM 686 N N . VAL A 1 95 ? -5.269 -9.418 10.434 1.00 90.62 95 VAL A N 1
ATOM 687 C CA . VAL A 1 95 ? -5.031 -8.158 9.710 1.00 90.62 95 VAL A CA 1
ATOM 688 C C . VAL A 1 95 ? -3.566 -8.047 9.287 1.00 90.62 95 VAL A C 1
ATOM 690 O O . VAL A 1 95 ? -3.278 -7.643 8.160 1.00 90.62 95 VAL A O 1
ATOM 693 N N . ILE A 1 96 ? -2.643 -8.458 10.162 1.00 92.44 96 ILE A N 1
ATOM 694 C CA . ILE A 1 96 ? -1.211 -8.539 9.865 1.00 92.44 96 ILE A CA 1
ATOM 695 C C . ILE A 1 96 ? -0.971 -9.541 8.739 1.00 92.44 96 ILE A C 1
ATOM 697 O O . ILE A 1 96 ? -0.274 -9.193 7.797 1.00 92.44 96 ILE A O 1
ATOM 701 N N . LEU A 1 97 ? -1.583 -10.730 8.772 1.00 92.62 97 LEU A N 1
ATOM 702 C CA . LEU A 1 97 ? -1.454 -11.726 7.707 1.00 92.62 97 LEU A CA 1
ATOM 703 C C . LEU A 1 97 ? -1.922 -11.172 6.355 1.00 92.62 97 LEU A C 1
ATOM 705 O O . LEU A 1 97 ? -1.188 -11.278 5.374 1.00 92.62 97 LEU A O 1
ATOM 709 N N . CYS A 1 98 ? -3.094 -10.531 6.294 1.00 91.88 98 CYS A N 1
ATOM 710 C CA . CYS A 1 98 ? -3.571 -9.864 5.077 1.00 91.88 98 CYS A CA 1
ATOM 711 C C . CYS A 1 98 ? -2.588 -8.781 4.601 1.00 91.88 98 CYS A C 1
ATOM 713 O O . CYS A 1 98 ? -2.271 -8.708 3.414 1.00 91.88 98 CYS A O 1
ATOM 715 N N . GLY A 1 99 ? -2.051 -7.985 5.530 1.00 93.75 99 GLY A N 1
ATOM 716 C CA . GLY A 1 99 ? -0.999 -7.001 5.273 1.00 93.75 99 GLY A CA 1
ATOM 717 C C . GLY A 1 99 ? 0.277 -7.607 4.699 1.00 93.75 99 GLY A C 1
ATOM 718 O O . GLY A 1 99 ? 0.814 -7.108 3.712 1.00 93.75 99 GLY A O 1
ATOM 719 N N . THR A 1 100 ? 0.748 -8.707 5.280 1.00 94.25 100 THR A N 1
ATOM 720 C CA . THR A 1 100 ? 1.944 -9.428 4.842 1.00 94.25 100 THR A CA 1
ATOM 721 C C . THR A 1 100 ? 1.747 -10.040 3.463 1.00 94.25 100 THR A C 1
ATOM 723 O O . THR A 1 100 ? 2.638 -9.922 2.627 1.00 94.25 100 THR A O 1
ATOM 726 N N . LEU A 1 101 ? 0.588 -10.642 3.186 1.00 93.38 101 LEU A N 1
ATOM 727 C CA . LEU A 1 101 ? 0.269 -11.173 1.859 1.00 93.38 101 LEU A CA 1
ATOM 728 C C . LEU A 1 101 ? 0.229 -10.061 0.807 1.00 93.38 101 LEU A C 1
ATOM 730 O O . LEU A 1 101 ? 0.760 -10.237 -0.288 1.00 93.38 101 LEU A O 1
ATOM 734 N N . TYR A 1 102 ? -0.326 -8.897 1.151 1.00 94.62 102 TYR A N 1
ATOM 735 C CA . TYR A 1 102 ? -0.330 -7.742 0.260 1.00 94.62 102 TYR A CA 1
ATOM 736 C C . TYR A 1 102 ? 1.086 -7.211 -0.010 1.00 94.62 102 TYR A C 1
ATOM 738 O O . TYR A 1 102 ? 1.471 -7.020 -1.165 1.00 94.62 102 TYR A O 1
ATOM 746 N N . ALA A 1 103 ? 1.898 -7.051 1.039 1.00 95.44 103 ALA A N 1
ATOM 747 C CA . ALA A 1 103 ? 3.300 -6.659 0.920 1.00 95.44 103 ALA A CA 1
ATOM 748 C C . ALA A 1 103 ? 4.111 -7.665 0.084 1.00 95.44 103 ALA A C 1
ATOM 750 O O . ALA A 1 103 ? 4.923 -7.265 -0.749 1.00 95.44 103 ALA A O 1
ATOM 751 N N . ALA A 1 104 ? 3.862 -8.966 0.261 1.00 94.50 104 ALA A N 1
ATOM 752 C CA . ALA A 1 104 ? 4.500 -10.025 -0.511 1.00 94.50 104 ALA A CA 1
ATOM 753 C C . ALA A 1 104 ? 4.095 -9.981 -1.990 1.00 94.50 104 ALA A C 1
ATOM 755 O O . ALA A 1 104 ? 4.964 -10.091 -2.852 1.00 94.50 104 ALA A O 1
ATOM 756 N N . ALA A 1 105 ? 2.812 -9.765 -2.301 1.00 94.19 105 ALA A N 1
ATOM 757 C CA . ALA A 1 105 ? 2.339 -9.603 -3.677 1.00 94.19 105 ALA A CA 1
ATOM 758 C C . ALA A 1 105 ? 2.991 -8.389 -4.359 1.00 94.19 105 ALA A C 1
ATOM 760 O O . ALA A 1 105 ? 3.452 -8.487 -5.497 1.00 94.19 105 ALA A O 1
ATOM 761 N N . PHE A 1 106 ? 3.102 -7.266 -3.644 1.00 95.19 106 PHE A N 1
ATOM 762 C CA . PHE A 1 106 ? 3.793 -6.074 -4.131 1.00 95.19 106 PHE A CA 1
ATOM 763 C C . PHE A 1 106 ? 5.294 -6.318 -4.357 1.00 95.19 106 PHE A C 1
ATOM 765 O O . PHE A 1 106 ? 5.821 -5.998 -5.421 1.00 95.19 106 PHE A O 1
ATOM 772 N N . ALA A 1 107 ? 5.992 -6.936 -3.400 1.00 94.94 107 ALA A N 1
ATOM 773 C CA . ALA A 1 107 ? 7.410 -7.258 -3.549 1.00 94.94 107 ALA A CA 1
ATOM 774 C C . ALA A 1 107 ? 7.652 -8.235 -4.711 1.00 94.94 107 ALA A C 1
ATOM 776 O O . ALA A 1 107 ? 8.562 -8.035 -5.516 1.00 94.94 107 ALA A O 1
ATOM 777 N N . MET A 1 108 ? 6.799 -9.254 -4.845 1.00 93.44 108 MET A N 1
ATOM 778 C CA . MET A 1 108 ? 6.845 -10.210 -5.949 1.00 93.44 108 MET A CA 1
ATOM 779 C C . MET A 1 108 ? 6.646 -9.514 -7.298 1.00 93.44 108 MET A C 1
ATOM 781 O O . MET A 1 108 ? 7.393 -9.798 -8.229 1.00 93.44 108 MET A O 1
ATOM 785 N N . MET A 1 109 ? 5.706 -8.570 -7.400 1.00 93.69 109 MET A N 1
ATOM 786 C CA . MET A 1 109 ? 5.501 -7.762 -8.606 1.00 93.69 109 MET A CA 1
ATOM 787 C C . MET A 1 109 ? 6.787 -7.030 -9.018 1.00 93.69 109 MET A C 1
ATOM 789 O O . MET A 1 109 ? 7.183 -7.116 -10.177 1.00 93.69 109 MET A O 1
ATOM 793 N N . VAL A 1 110 ? 7.468 -6.357 -8.081 1.00 92.44 110 VAL A N 1
ATOM 794 C CA . VAL A 1 110 ? 8.720 -5.621 -8.355 1.00 92.44 110 VAL A CA 1
ATOM 795 C C . VAL A 1 110 ? 9.848 -6.560 -8.795 1.00 92.44 110 VAL A C 1
ATOM 797 O O . VAL A 1 110 ? 10.601 -6.243 -9.716 1.00 92.44 110 VAL A O 1
ATOM 800 N N . ILE A 1 111 ? 9.969 -7.727 -8.157 1.00 91.00 111 ILE A N 1
ATOM 801 C CA . ILE A 1 111 ? 10.983 -8.731 -8.507 1.00 91.00 111 ILE A CA 1
ATOM 802 C C . ILE A 1 111 ? 10.720 -9.286 -9.910 1.00 91.00 111 ILE A C 1
ATOM 804 O O . ILE A 1 111 ? 11.628 -9.342 -10.738 1.00 91.00 111 ILE A O 1
ATOM 808 N N . VAL A 1 112 ? 9.478 -9.671 -10.198 1.00 91.19 112 VAL A N 1
ATOM 809 C CA . VAL A 1 112 ? 9.093 -10.207 -11.506 1.00 91.19 112 VAL A CA 1
ATOM 810 C C . VAL A 1 112 ? 9.272 -9.159 -12.601 1.00 91.19 112 VAL A C 1
ATOM 812 O O . VAL A 1 112 ? 9.775 -9.500 -13.667 1.00 91.19 112 VAL A O 1
ATOM 815 N N . ASP A 1 113 ? 8.931 -7.894 -12.343 1.00 89.06 113 ASP A N 1
ATOM 816 C CA . ASP A 1 113 ? 9.161 -6.790 -13.283 1.00 89.06 113 ASP A CA 1
ATOM 817 C C . ASP A 1 113 ? 10.648 -6.645 -13.631 1.00 89.06 113 ASP A C 1
ATOM 819 O O . ASP A 1 113 ? 11.004 -6.501 -14.799 1.00 89.06 113 ASP A O 1
ATOM 823 N N . HIS A 1 114 ? 11.540 -6.795 -12.648 1.00 87.62 114 HIS A N 1
ATOM 824 C CA . HIS A 1 114 ? 12.980 -6.763 -12.891 1.00 87.62 114 HIS A CA 1
ATOM 825 C C . HIS A 1 114 ? 13.445 -7.889 -13.827 1.00 87.62 114 HIS A C 1
ATOM 827 O O . HIS A 1 114 ? 14.152 -7.628 -14.802 1.00 87.62 114 HIS A O 1
ATOM 833 N N . PHE A 1 115 ? 13.027 -9.130 -13.572 1.00 86.81 115 PHE A N 1
ATOM 834 C CA . PHE A 1 115 ? 13.353 -10.269 -14.436 1.00 86.81 115 PHE A CA 1
ATOM 835 C C . PHE A 1 115 ? 12.728 -10.140 -15.830 1.00 86.81 115 PHE A C 1
ATOM 837 O O . PHE A 1 115 ? 13.363 -10.482 -16.835 1.00 86.81 115 PHE A O 1
ATOM 844 N N . TYR A 1 116 ? 11.514 -9.600 -15.907 1.00 85.12 116 TYR A N 1
ATOM 845 C CA . TYR A 1 116 ? 10.833 -9.311 -17.162 1.00 85.12 116 TYR A CA 1
ATOM 846 C C . TYR A 1 116 ? 11.601 -8.261 -17.979 1.00 85.12 116 TYR A C 1
ATOM 848 O O . TYR A 1 116 ? 11.852 -8.467 -19.166 1.00 85.12 116 TYR A O 1
ATOM 856 N N . ALA A 1 117 ? 12.072 -7.187 -17.339 1.00 83.00 117 ALA A N 1
ATOM 857 C CA . ALA A 1 117 ? 12.884 -6.146 -17.970 1.00 83.00 117 ALA A CA 1
ATOM 858 C C . ALA A 1 117 ? 14.245 -6.659 -18.474 1.00 83.00 117 ALA A C 1
ATOM 860 O O . ALA A 1 117 ? 14.758 -6.145 -19.462 1.00 83.00 117 ALA A O 1
ATOM 861 N N . MET A 1 118 ? 14.810 -7.696 -17.845 1.00 82.81 118 MET A N 1
ATOM 862 C CA . MET A 1 118 ? 16.023 -8.383 -18.319 1.00 82.81 118 MET A CA 1
ATOM 863 C C . MET A 1 118 ? 15.759 -9.390 -19.455 1.00 82.81 118 MET A C 1
ATOM 865 O O . MET A 1 118 ? 16.672 -10.085 -19.893 1.00 82.81 118 MET A O 1
ATOM 869 N N . GLY A 1 119 ? 14.515 -9.508 -19.932 1.00 76.62 119 GLY A N 1
ATOM 870 C CA . GLY A 1 119 ? 14.137 -10.402 -21.030 1.00 76.62 119 GLY A CA 1
ATOM 871 C C . GLY A 1 119 ? 13.981 -11.875 -20.639 1.00 76.62 119 GLY A C 1
ATOM 872 O O . GLY A 1 119 ? 13.771 -12.712 -21.516 1.00 76.62 119 GLY A O 1
ATOM 873 N N . SER A 1 120 ? 14.056 -12.197 -19.344 1.00 64.50 120 SER A N 1
ATOM 874 C CA . SER A 1 120 ? 14.054 -13.580 -18.840 1.00 64.50 120 SER A CA 1
ATOM 875 C C . SER A 1 120 ? 12.657 -14.191 -18.656 1.00 64.50 120 SER A C 1
ATOM 877 O O . SER A 1 120 ? 12.522 -15.410 -18.604 1.00 64.50 120 SER A O 1
ATOM 879 N N . ALA A 1 121 ? 11.600 -13.373 -18.621 1.00 61.09 121 ALA A N 1
ATOM 880 C CA . ALA A 1 121 ? 10.216 -13.823 -18.496 1.00 61.09 121 ALA A CA 1
ATOM 881 C C . ALA A 1 121 ? 9.354 -13.201 -19.604 1.00 61.09 121 ALA A C 1
ATOM 883 O O . ALA A 1 121 ? 9.373 -11.991 -19.790 1.00 61.09 121 ALA A O 1
ATOM 884 N N . ARG A 1 122 ? 8.596 -14.019 -20.347 1.00 72.75 122 ARG A N 1
ATOM 885 C CA . ARG A 1 122 ? 7.629 -13.576 -21.383 1.00 72.75 122 ARG A CA 1
ATOM 886 C C . ARG A 1 122 ? 6.221 -14.127 -21.152 1.00 72.75 122 ARG A C 1
ATOM 888 O O . ARG A 1 122 ? 5.411 -14.187 -22.071 1.00 72.75 122 ARG A O 1
ATOM 895 N N . ALA A 1 123 ? 5.944 -14.586 -19.934 1.00 83.81 123 ALA A N 1
ATOM 896 C CA . ALA A 1 123 ? 4.653 -15.168 -19.609 1.00 83.81 123 ALA A CA 1
ATOM 897 C C . ALA A 1 123 ? 3.552 -14.103 -19.701 1.00 83.81 123 ALA A C 1
ATOM 899 O O . ALA A 1 123 ? 3.674 -13.015 -19.131 1.00 83.81 123 ALA A O 1
ATOM 900 N N . ILE A 1 124 ? 2.480 -14.450 -20.410 1.00 88.00 124 ILE A N 1
ATOM 901 C CA . ILE A 1 124 ? 1.238 -13.685 -20.456 1.00 88.00 124 ILE A CA 1
ATOM 902 C C . ILE A 1 124 ? 0.213 -14.452 -19.627 1.00 88.00 124 ILE A C 1
ATOM 904 O O . ILE A 1 124 ? -0.010 -15.641 -19.850 1.00 88.00 124 ILE A O 1
ATOM 908 N N . VAL A 1 125 ? -0.409 -13.770 -18.673 1.00 90.12 125 VAL A N 1
ATOM 909 C CA . VAL A 1 125 ? -1.433 -14.317 -17.784 1.00 90.12 125 VAL A CA 1
ATOM 910 C C . VAL A 1 125 ? -2.688 -13.471 -17.938 1.00 90.12 125 VAL A C 1
ATOM 912 O O . VAL A 1 125 ? -2.649 -12.261 -17.734 1.00 90.12 125 VAL A O 1
ATOM 915 N N . MET A 1 126 ? -3.795 -14.108 -18.333 1.00 89.12 126 MET A N 1
ATOM 916 C CA . MET A 1 126 ? -5.104 -13.459 -18.528 1.00 89.12 126 MET A CA 1
ATOM 917 C C . MET A 1 126 ? -5.053 -12.180 -19.391 1.00 89.12 126 MET A C 1
ATOM 919 O O . MET A 1 126 ? -5.776 -11.220 -19.149 1.00 89.12 126 MET A O 1
ATOM 923 N N . GLY A 1 127 ? -4.189 -12.166 -20.411 1.00 90.12 127 GLY A N 1
ATOM 924 C CA . GLY A 1 127 ? -4.055 -11.045 -21.348 1.00 90.12 127 GLY A CA 1
ATOM 925 C C . GLY A 1 127 ? -3.026 -9.982 -20.957 1.00 90.12 127 GLY A C 1
ATOM 926 O O . GLY A 1 127 ? -2.770 -9.083 -21.754 1.00 90.12 127 GLY A O 1
ATOM 927 N N . PHE A 1 128 ? -2.378 -10.101 -19.795 1.00 91.00 128 PHE A N 1
ATOM 928 C CA . PHE A 1 128 ? -1.343 -9.168 -19.349 1.00 91.00 128 PHE A CA 1
ATOM 929 C C . PHE A 1 128 ? 0.029 -9.835 -19.225 1.00 91.00 128 PHE A C 1
ATOM 931 O O . PHE A 1 128 ? 0.105 -11.015 -18.875 1.00 91.00 128 PHE A O 1
ATOM 938 N N . PRO A 1 129 ? 1.132 -9.095 -19.442 1.00 90.50 129 PRO A N 1
ATOM 939 C CA . PRO A 1 129 ? 2.448 -9.528 -18.989 1.00 90.50 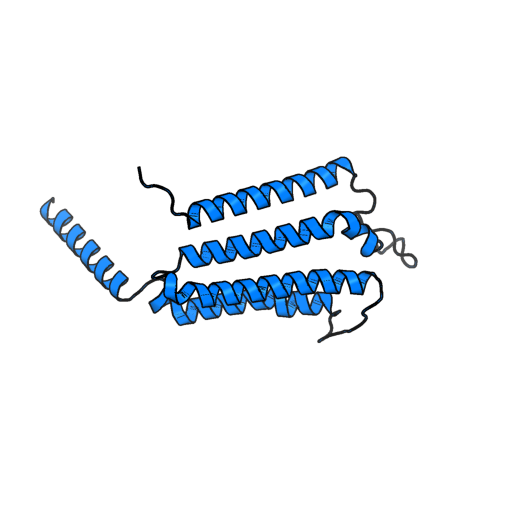129 PRO A CA 1
ATOM 940 C C . PRO A 1 129 ? 2.408 -9.901 -17.508 1.00 90.50 129 PRO A C 1
ATOM 942 O O . PRO A 1 129 ? 1.747 -9.225 -16.719 1.00 90.50 129 PRO A O 1
ATOM 945 N N . LEU A 1 130 ? 3.140 -10.944 -17.117 1.00 91.00 130 LEU A N 1
ATOM 946 C CA . LEU A 1 130 ? 3.162 -11.440 -15.739 1.00 91.00 130 LEU A CA 1
ATOM 947 C C . LEU A 1 130 ? 3.291 -10.345 -14.652 1.00 91.00 130 LEU A C 1
ATOM 949 O O . LEU A 1 130 ? 2.472 -10.369 -13.733 1.00 91.00 130 LEU A O 1
ATOM 953 N N . PRO A 1 131 ? 4.225 -9.367 -14.720 1.00 91.06 131 PRO A N 1
ATOM 954 C CA . PRO A 1 131 ? 4.300 -8.320 -13.694 1.00 91.06 131 PRO A CA 1
ATOM 955 C C . PRO A 1 131 ? 3.026 -7.463 -13.631 1.00 91.06 131 PRO A C 1
ATOM 957 O O . PRO A 1 131 ? 2.533 -7.160 -12.545 1.00 91.06 131 PRO A O 1
ATOM 960 N N . THR A 1 132 ? 2.430 -7.140 -14.781 1.00 91.25 132 THR A N 1
ATOM 961 C CA . THR A 1 132 ? 1.160 -6.405 -14.864 1.00 91.25 132 THR A CA 1
ATOM 962 C C . THR A 1 132 ? -0.013 -7.232 -14.338 1.00 91.25 132 THR A C 1
ATOM 964 O O . THR A 1 132 ? -0.891 -6.684 -13.678 1.00 91.25 132 THR A O 1
ATOM 967 N N . ALA A 1 133 ? -0.022 -8.547 -14.561 1.00 93.69 133 ALA A N 1
ATOM 968 C CA . ALA A 1 133 ? -1.034 -9.438 -14.002 1.00 93.69 133 ALA A CA 1
ATOM 969 C C . ALA A 1 133 ? -0.961 -9.481 -12.464 1.00 93.69 133 ALA A C 1
ATOM 971 O O . ALA A 1 133 ? -1.989 -9.375 -11.799 1.00 93.69 133 ALA A O 1
ATOM 972 N N . ILE A 1 134 ? 0.242 -9.560 -11.880 1.00 94.06 134 ILE A N 1
ATOM 973 C CA . ILE A 1 134 ? 0.420 -9.498 -10.417 1.00 94.06 134 ILE A CA 1
ATOM 974 C C . ILE A 1 134 ? -0.029 -8.133 -9.883 1.00 94.06 134 ILE A C 1
ATOM 976 O O . ILE A 1 134 ? -0.713 -8.072 -8.861 1.00 94.06 134 ILE A O 1
ATOM 980 N N . MET A 1 135 ? 0.297 -7.044 -10.585 1.00 93.94 135 MET A N 1
ATOM 981 C CA . MET A 1 135 ? -0.180 -5.705 -10.235 1.00 93.94 135 MET A CA 1
ATOM 982 C C . MET A 1 135 ? -1.713 -5.637 -10.230 1.00 93.94 135 MET A C 1
ATOM 984 O O . MET A 1 135 ? -2.299 -5.150 -9.271 1.00 93.94 135 MET A O 1
ATOM 988 N N . MET A 1 136 ? -2.376 -6.131 -11.277 1.00 93.75 136 MET A N 1
ATOM 989 C CA . MET A 1 136 ? -3.833 -6.045 -11.394 1.00 93.75 136 MET A CA 1
ATOM 990 C C . MET A 1 136 ? -4.555 -6.953 -10.399 1.00 93.75 136 MET A C 1
ATOM 992 O O . MET A 1 136 ? -5.413 -6.492 -9.650 1.00 93.75 136 MET A O 1
ATOM 996 N N . TYR A 1 137 ? -4.204 -8.236 -10.375 1.00 91.56 137 TYR A N 1
ATOM 997 C CA . TYR A 1 137 ? -4.962 -9.241 -9.632 1.00 91.56 137 TYR A CA 1
ATOM 998 C C . TYR A 1 137 ? -4.459 -9.424 -8.201 1.00 91.56 137 TYR A C 1
ATOM 1000 O O . TYR A 1 137 ? -5.257 -9.614 -7.290 1.00 91.56 137 TYR A O 1
ATOM 1008 N N . GLY A 1 138 ? -3.144 -9.350 -7.989 1.00 91.12 138 GLY A N 1
ATOM 1009 C CA . GLY A 1 138 ? -2.542 -9.471 -6.663 1.00 91.12 138 GLY A CA 1
ATOM 1010 C C . GLY A 1 138 ? -2.641 -8.163 -5.886 1.00 91.12 138 GLY A C 1
ATOM 1011 O O . GLY A 1 138 ? -3.324 -8.087 -4.867 1.00 91.12 138 GLY A O 1
ATOM 1012 N N . VAL A 1 139 ? -1.979 -7.117 -6.385 1.00 93.19 139 VAL A N 1
ATOM 1013 C CA . VAL A 1 139 ? -1.924 -5.814 -5.704 1.00 93.19 139 VAL A CA 1
ATOM 1014 C C . VAL A 1 139 ? -3.281 -5.105 -5.780 1.00 93.19 139 VAL A C 1
ATOM 1016 O O . VAL A 1 139 ? -3.803 -4.677 -4.757 1.00 93.19 139 VAL A O 1
ATOM 1019 N N . GLY A 1 140 ? -3.897 -5.035 -6.962 1.00 90.56 140 GLY A N 1
ATOM 1020 C CA . GLY A 1 140 ? -5.205 -4.401 -7.155 1.00 90.56 140 GLY A CA 1
ATOM 1021 C C . GLY A 1 140 ? -6.366 -5.151 -6.496 1.00 90.56 140 GLY A C 1
ATOM 1022 O O . GLY A 1 140 ? -7.334 -4.523 -6.074 1.00 90.56 140 GLY A O 1
ATOM 1023 N N . GLY A 1 141 ? -6.262 -6.476 -6.350 1.00 87.56 141 GLY A N 1
ATOM 1024 C CA . GLY A 1 141 ? -7.273 -7.297 -5.678 1.00 87.56 141 GLY A CA 1
ATOM 1025 C C . GLY A 1 141 ? -7.193 -7.268 -4.148 1.00 87.56 141 GLY A C 1
ATOM 1026 O O . GLY A 1 141 ? -8.208 -7.438 -3.476 1.00 87.56 141 GLY A O 1
ATOM 1027 N N . ALA A 1 142 ? -6.018 -7.015 -3.568 1.00 87.19 142 ALA A N 1
ATOM 1028 C CA . ALA A 1 142 ? -5.820 -7.033 -2.117 1.00 87.19 142 ALA A CA 1
ATOM 1029 C C . ALA A 1 142 ? -6.718 -6.062 -1.315 1.00 87.19 142 ALA A C 1
ATOM 1031 O O . ALA A 1 142 ? -7.228 -6.480 -0.272 1.00 87.19 142 ALA A O 1
ATOM 1032 N N . PRO A 1 143 ? -6.995 -4.817 -1.762 1.00 84.81 143 PRO A N 1
ATOM 1033 C CA . PRO A 1 143 ? -7.964 -3.940 -1.102 1.00 84.81 143 PRO A CA 1
ATOM 1034 C C . PRO A 1 143 ? -9.341 -4.581 -0.897 1.00 84.81 143 PRO A C 1
ATOM 1036 O O . PRO A 1 143 ? -9.962 -4.361 0.140 1.00 84.81 143 PRO A O 1
ATOM 1039 N N . LEU A 1 144 ? -9.800 -5.427 -1.828 1.00 88.81 144 LEU A N 1
ATOM 1040 C CA . LEU A 1 144 ? -11.080 -6.124 -1.696 1.00 88.81 144 LEU A CA 1
ATOM 1041 C C . LEU A 1 144 ? -11.079 -7.080 -0.496 1.00 88.81 144 LEU A C 1
ATOM 1043 O O . LEU A 1 144 ? -12.072 -7.157 0.220 1.00 88.81 144 LEU A O 1
ATOM 1047 N N . ALA A 1 145 ? -9.960 -7.760 -0.230 1.00 86.56 145 ALA A N 1
ATOM 1048 C CA . ALA A 1 145 ? -9.831 -8.631 0.935 1.00 86.56 145 ALA A CA 1
ATOM 1049 C C . ALA A 1 145 ? -9.948 -7.843 2.249 1.00 86.56 145 ALA A C 1
ATOM 1051 O O . ALA A 1 145 ? -10.643 -8.283 3.163 1.00 86.56 145 ALA A O 1
ATOM 1052 N N . PHE A 1 146 ? -9.335 -6.655 2.329 1.00 87.06 146 PHE A N 1
ATOM 1053 C CA . PHE A 1 146 ? -9.478 -5.775 3.493 1.00 87.06 146 PHE A CA 1
ATOM 1054 C C . PHE A 1 146 ? -10.908 -5.263 3.659 1.00 87.06 146 PHE A C 1
ATOM 1056 O O . PHE A 1 146 ? -11.417 -5.262 4.778 1.00 87.06 146 PHE A O 1
ATOM 1063 N N . VAL A 1 147 ? -11.570 -4.876 2.564 1.00 89.00 147 VAL A N 1
ATOM 1064 C CA . VAL A 1 147 ? -12.976 -4.446 2.581 1.00 89.00 147 VAL A CA 1
ATOM 1065 C C . VAL A 1 147 ? -13.878 -5.570 3.079 1.00 89.00 147 VAL A C 1
ATOM 1067 O O . VAL A 1 147 ? -14.668 -5.344 3.988 1.00 89.00 147 VAL A O 1
ATOM 1070 N N . LEU A 1 148 ? -13.740 -6.784 2.541 1.00 90.12 148 LEU A N 1
ATOM 1071 C CA . LEU A 1 148 ? -14.534 -7.936 2.973 1.00 90.12 148 LEU A CA 1
ATOM 1072 C C . LEU A 1 148 ? -14.287 -8.267 4.446 1.00 90.12 148 LEU A C 1
ATOM 1074 O O . LEU A 1 148 ? -15.239 -8.464 5.195 1.00 90.12 148 LEU A O 1
ATOM 1078 N N . LEU A 1 149 ? -13.026 -8.270 4.880 1.00 87.25 149 LEU A N 1
ATOM 1079 C CA . LEU A 1 149 ? -12.667 -8.490 6.278 1.00 87.25 149 LEU A CA 1
ATOM 1080 C C . LEU A 1 149 ? -13.325 -7.450 7.193 1.00 87.25 149 LEU A C 1
ATOM 1082 O O . LEU A 1 149 ? -13.874 -7.830 8.225 1.00 87.25 149 LEU A O 1
ATOM 1086 N N . TYR A 1 150 ? -13.323 -6.173 6.803 1.00 84.62 150 TYR A N 1
ATOM 1087 C CA . TYR A 1 150 ? -13.956 -5.101 7.571 1.00 84.62 150 TYR A CA 1
ATOM 1088 C C . TYR A 1 150 ? -15.478 -5.209 7.584 1.00 84.62 150 TYR A C 1
ATOM 1090 O O . TYR A 1 150 ? -16.06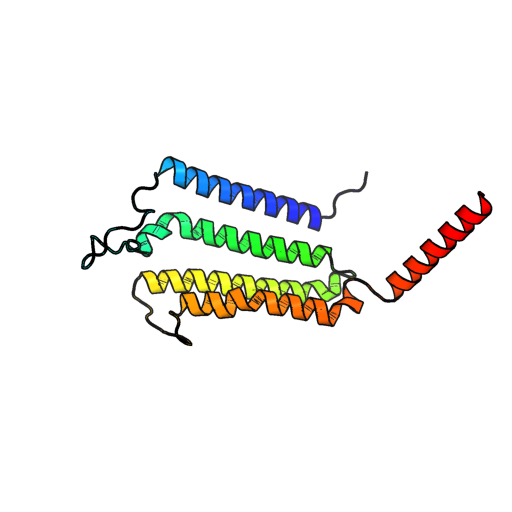6 -5.169 8.657 1.00 84.62 150 TYR A O 1
ATOM 1098 N N . VAL A 1 151 ? -16.119 -5.366 6.425 1.00 89.44 151 VAL A N 1
ATOM 1099 C CA . VAL A 1 151 ? -17.585 -5.413 6.308 1.00 89.44 151 VAL A CA 1
ATOM 1100 C C . VAL A 1 151 ? -18.155 -6.613 7.061 1.00 89.44 151 VAL A C 1
ATOM 1102 O O . VAL A 1 151 ? -19.110 -6.461 7.813 1.00 89.44 151 VAL A O 1
ATOM 1105 N N . LEU A 1 152 ? -17.547 -7.794 6.918 1.00 89.00 152 LEU A N 1
ATOM 1106 C CA . LEU A 1 152 ? -18.041 -9.017 7.556 1.00 89.00 152 LEU A CA 1
ATOM 1107 C C . LEU A 1 152 ? -17.829 -9.039 9.075 1.00 89.00 152 LEU A C 1
ATOM 1109 O O . LEU A 1 152 ? -18.524 -9.771 9.772 1.00 89.00 152 LEU A O 1
ATOM 1113 N N . ASN A 1 153 ? -16.874 -8.261 9.592 1.00 87.56 153 ASN A N 1
ATOM 1114 C CA . ASN A 1 153 ? -16.544 -8.235 11.019 1.00 87.56 153 ASN A CA 1
ATOM 1115 C C . ASN A 1 153 ? -16.856 -6.890 11.690 1.00 87.56 153 ASN A C 1
ATOM 1117 O O . ASN A 1 153 ? -16.472 -6.691 12.845 1.00 87.56 153 ASN A O 1
ATOM 1121 N N . PHE A 1 154 ? -17.535 -5.971 11.000 1.00 85.25 154 PHE A N 1
ATOM 1122 C CA . PHE A 1 154 ? -17.716 -4.588 11.445 1.00 85.25 154 PHE A CA 1
ATOM 1123 C C . PHE A 1 154 ? -18.349 -4.507 12.840 1.00 85.25 154 PHE A C 1
ATOM 1125 O O . PHE A 1 154 ? -17.771 -3.904 13.751 1.00 85.25 154 PHE A O 1
ATOM 1132 N N . ASP A 1 155 ? -19.457 -5.227 13.021 1.00 83.19 155 ASP A N 1
ATOM 1133 C CA . ASP A 1 155 ? -20.258 -5.260 14.253 1.00 83.19 155 ASP A CA 1
ATOM 1134 C C . ASP A 1 155 ? -19.524 -5.896 15.440 1.00 83.19 155 ASP A C 1
ATOM 1136 O O . ASP A 1 155 ? -19.945 -5.789 16.588 1.00 83.19 155 ASP A O 1
ATOM 1140 N N . GLN A 1 156 ? -18.417 -6.593 15.189 1.00 82.69 156 GLN A N 1
ATOM 1141 C CA . GLN A 1 156 ? -17.626 -7.232 16.235 1.00 82.69 156 GLN A CA 1
ATOM 1142 C C . GLN A 1 156 ? -16.327 -6.475 16.512 1.00 82.69 156 GLN A C 1
ATOM 1144 O O . GLN A 1 156 ? -15.832 -6.486 17.645 1.00 82.69 156 GLN A O 1
ATOM 1149 N N . TRP A 1 157 ? -15.713 -5.903 15.474 1.00 83.00 157 TRP A N 1
ATOM 1150 C CA . TRP A 1 157 ? -14.345 -5.389 15.516 1.00 83.00 157 TRP A CA 1
ATOM 1151 C C . TRP A 1 157 ? -14.275 -3.881 15.718 1.00 83.00 157 TRP A C 1
ATOM 1153 O O . TRP A 1 157 ? -13.306 -3.422 16.324 1.00 83.00 157 TRP A O 1
ATOM 1163 N N . ILE A 1 158 ? -15.274 -3.133 15.248 1.00 82.50 158 ILE A N 1
ATOM 1164 C CA . ILE A 1 158 ? -15.214 -1.669 15.171 1.00 82.50 158 ILE A CA 1
ATOM 1165 C C . ILE A 1 158 ? -16.299 -1.036 16.031 1.00 82.50 158 ILE A C 1
ATOM 1167 O O . ILE A 1 158 ? -15.968 -0.336 16.986 1.00 82.50 158 ILE A O 1
ATOM 1171 N N . LEU A 1 159 ? -17.570 -1.298 15.719 1.00 82.00 159 LEU A N 1
ATOM 1172 C CA . LEU A 1 159 ? -18.704 -0.705 16.420 1.00 82.00 159 LEU A CA 1
ATOM 1173 C C . LEU A 1 159 ? -19.641 -1.807 16.892 1.00 82.00 159 LEU A C 1
ATOM 1175 O O . LEU A 1 159 ? -20.425 -2.348 16.117 1.00 82.00 159 LEU A O 1
ATOM 1179 N N . THR A 1 160 ? -19.518 -2.161 18.167 1.00 85.88 160 THR A N 1
ATOM 1180 C CA . THR A 1 160 ? -20.283 -3.273 18.727 1.00 85.88 160 THR A CA 1
ATOM 1181 C C . THR A 1 160 ? -21.684 -2.840 19.164 1.00 85.88 160 THR A C 1
ATOM 1183 O O . THR A 1 160 ? -21.885 -1.665 19.484 1.00 85.88 160 THR A O 1
ATOM 1186 N N . PRO A 1 161 ? -22.660 -3.764 19.240 1.00 85.44 161 PRO A N 1
ATOM 1187 C CA . PRO A 1 161 ? -23.973 -3.472 19.821 1.00 85.44 161 PRO A CA 1
ATOM 1188 C C . PRO A 1 161 ? -23.880 -2.861 21.230 1.00 85.44 161 PRO A C 1
ATOM 1190 O O . PRO A 1 161 ? -24.614 -1.931 21.554 1.00 85.44 161 PRO A O 1
ATOM 1193 N N . ASP A 1 162 ? -22.907 -3.300 22.034 1.00 86.19 162 ASP A N 1
ATOM 1194 C CA . ASP A 1 162 ? -22.634 -2.740 23.364 1.00 86.19 162 ASP A CA 1
ATOM 1195 C C . ASP A 1 162 ? -22.211 -1.262 23.312 1.00 86.19 162 ASP A C 1
ATOM 1197 O O . ASP A 1 162 ? -22.480 -0.494 24.241 1.00 86.19 162 ASP A O 1
ATOM 1201 N N . ASP A 1 163 ? -21.499 -0.857 22.257 1.00 85.12 163 ASP A N 1
ATOM 1202 C CA . ASP A 1 163 ? -21.087 0.533 22.061 1.00 85.12 163 ASP A CA 1
ATOM 1203 C C . ASP A 1 163 ? -22.296 1.402 21.688 1.00 85.12 163 ASP A C 1
ATOM 1205 O O . ASP A 1 163 ? -22.410 2.522 22.192 1.00 85.12 163 ASP A O 1
ATOM 1209 N N . PHE A 1 164 ? -23.239 0.870 20.899 1.00 86.00 164 PHE A N 1
ATOM 1210 C CA . PHE A 1 164 ? -24.523 1.526 20.635 1.00 86.00 164 PHE A CA 1
ATOM 1211 C C . PHE A 1 164 ? -25.348 1.696 21.910 1.00 86.00 164 PHE A C 1
ATOM 1213 O O . PHE A 1 164 ? -25.828 2.794 22.183 1.00 86.00 164 PHE A O 1
ATOM 1220 N N . GLU A 1 165 ? -25.453 0.660 22.742 1.00 90.50 165 GLU A N 1
ATOM 1221 C CA . GLU A 1 165 ? -26.221 0.742 23.987 1.00 90.50 165 GLU A CA 1
ATOM 1222 C C . GLU A 1 165 ? -25.623 1.779 24.956 1.00 90.50 165 GLU A C 1
ATOM 1224 O O . GLU A 1 165 ? -26.338 2.565 25.584 1.00 90.50 165 GLU A O 1
ATOM 1229 N N . LYS A 1 166 ? -24.289 1.834 25.064 1.00 88.38 166 LYS A N 1
ATOM 1230 C CA . LYS A 1 166 ? -23.597 2.863 25.859 1.00 88.38 166 LYS A CA 1
ATOM 1231 C C . LYS A 1 166 ? -23.812 4.258 25.293 1.00 88.38 166 LYS A C 1
ATOM 1233 O O . LYS A 1 166 ? -24.011 5.197 26.063 1.00 88.38 166 LYS A O 1
ATOM 1238 N N . PHE A 1 167 ? -23.767 4.397 23.972 1.00 90.25 167 PHE A N 1
ATOM 1239 C CA . PHE A 1 167 ? -24.017 5.665 23.306 1.00 90.25 167 PHE A CA 1
ATOM 1240 C C . PHE A 1 167 ? -25.441 6.163 23.579 1.00 90.25 167 PHE A C 1
ATOM 1242 O O . PHE A 1 167 ? -25.611 7.300 24.017 1.00 90.25 167 PHE A O 1
ATOM 1249 N N . GLU A 1 168 ? -26.455 5.309 23.436 1.00 92.50 168 GLU A N 1
ATOM 1250 C CA . GLU A 1 168 ? -27.846 5.661 23.738 1.00 92.50 168 GLU A CA 1
ATOM 1251 C C . GLU A 1 168 ? -28.046 6.067 25.202 1.00 92.50 168 GLU A C 1
ATOM 1253 O O . GLU A 1 168 ? -28.736 7.052 25.480 1.00 92.50 168 GLU A O 1
ATOM 1258 N N . LYS A 1 169 ? -27.409 5.360 26.145 1.00 93.31 169 LYS A N 1
ATOM 1259 C CA . LYS A 1 169 ? -27.437 5.725 27.572 1.00 93.31 169 LYS A CA 1
ATOM 1260 C C . LYS A 1 169 ? -26.846 7.115 27.815 1.00 93.31 169 LYS A C 1
ATOM 1262 O O . LYS A 1 169 ? -27.451 7.905 28.534 1.00 93.31 169 LYS A O 1
ATOM 1267 N N . LEU A 1 170 ? -25.710 7.433 27.191 1.00 93.12 170 LEU A N 1
ATOM 1268 C CA . LEU A 1 170 ? -25.058 8.743 27.310 1.00 93.12 170 LEU A CA 1
ATOM 1269 C C . LEU A 1 170 ? -25.893 9.877 26.701 1.00 93.12 170 LEU A C 1
ATOM 1271 O O . LEU A 1 170 ? -25.949 10.976 27.256 1.00 93.12 170 LEU A O 1
ATOM 1275 N N . VAL A 1 171 ? -26.542 9.627 25.562 1.00 94.25 171 VAL A N 1
ATOM 1276 C CA . VAL A 1 171 ? -27.443 10.601 24.930 1.00 94.25 171 VAL A CA 1
ATOM 1277 C C . VAL A 1 171 ? -28.644 10.874 25.831 1.00 94.25 171 VAL A C 1
ATOM 1279 O O . VAL A 1 171 ? -28.990 12.035 26.047 1.00 94.25 171 VAL A O 1
ATOM 1282 N N . ARG A 1 172 ? -29.241 9.823 26.405 1.00 93.88 172 ARG A N 1
ATOM 1283 C CA . ARG A 1 172 ? -30.375 9.947 27.326 1.00 93.88 172 ARG A CA 1
ATOM 1284 C C . ARG A 1 172 ? -30.011 10.755 28.566 1.00 93.88 172 ARG A C 1
ATOM 1286 O O . ARG A 1 172 ? -30.685 11.738 28.849 1.00 93.88 172 ARG A O 1
ATOM 1293 N N . SER A 1 173 ? -28.900 10.423 29.226 1.00 92.25 173 SER A N 1
ATOM 1294 C CA . SER A 1 173 ? -28.464 11.141 30.429 1.00 92.25 173 SER A CA 1
ATOM 1295 C C . SER A 1 173 ? -28.174 12.618 30.161 1.00 92.25 173 SER A C 1
ATOM 1297 O O . SER A 1 173 ? -2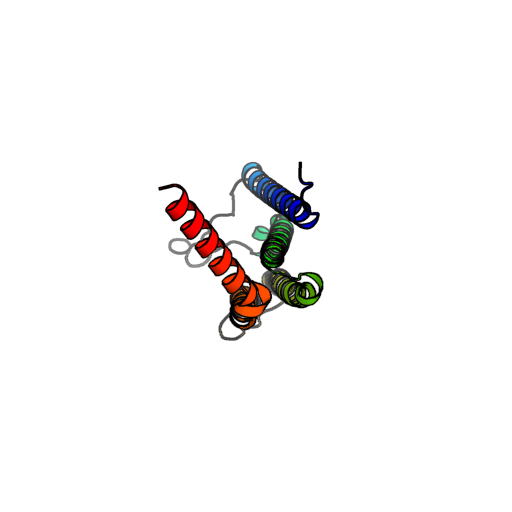8.479 13.467 30.991 1.00 92.25 173 SER A O 1
ATOM 1299 N N . LYS A 1 174 ? -27.596 12.952 28.997 1.00 91.25 174 LYS A N 1
ATOM 1300 C CA . LYS A 1 174 ? -27.355 14.355 28.629 1.00 91.25 174 LYS A CA 1
ATOM 1301 C C . LYS A 1 174 ? -28.645 15.118 28.350 1.00 91.25 174 LYS A C 1
ATOM 1303 O O . LYS A 1 174 ? -28.727 16.293 28.683 1.00 91.25 174 LYS A O 1
ATOM 1308 N N . ARG A 1 175 ? -29.630 14.465 27.734 1.00 91.38 175 ARG A N 1
ATOM 1309 C CA . ARG A 1 175 ? -30.926 15.078 27.442 1.00 91.38 175 ARG A CA 1
ATOM 1310 C C . ARG A 1 175 ? -31.714 15.353 28.722 1.00 91.38 175 ARG A C 1
ATOM 1312 O O . ARG A 1 175 ? -32.208 16.458 28.879 1.00 91.38 175 ARG A O 1
ATOM 1319 N N . GLU A 1 176 ? -31.727 14.401 29.653 1.00 91.06 176 GLU A N 1
ATOM 1320 C CA . GLU A 1 176 ? -32.328 14.567 30.985 1.00 91.06 176 GLU A CA 1
ATOM 1321 C C . GLU A 1 176 ? -31.654 15.698 31.782 1.00 91.06 176 GLU A C 1
ATOM 1323 O O . GLU A 1 176 ? -32.340 16.484 32.424 1.00 91.06 176 GLU A O 1
ATOM 1328 N N . GLN A 1 177 ? -30.324 15.838 31.697 1.00 86.62 177 GLN A N 1
ATOM 1329 C CA . GLN A 1 177 ? -29.606 16.972 32.299 1.00 86.62 177 GLN A CA 1
ATOM 1330 C C . GLN A 1 177 ? -29.992 18.312 31.661 1.00 86.62 177 GLN A C 1
ATOM 1332 O O . GLN A 1 177 ? -30.294 19.257 32.376 1.00 86.62 177 GLN A O 1
ATOM 1337 N N . SER A 1 178 ? -30.044 18.398 30.327 1.00 86.62 178 SER A N 1
ATOM 1338 C CA . SER A 1 178 ? -30.464 19.631 29.643 1.00 86.62 178 SER A CA 1
ATOM 1339 C C . SER A 1 178 ? -31.921 20.015 29.908 1.00 86.62 178 SER A C 1
ATOM 1341 O O . SER A 1 178 ? -32.228 21.200 29.899 1.00 86.62 178 SER A O 1
ATOM 1343 N N . GLU A 1 179 ? -32.811 19.046 30.128 1.00 82.69 179 GLU A N 1
ATOM 1344 C CA . GLU A 1 179 ? -34.209 19.296 30.507 1.00 82.69 179 GLU A CA 1
ATOM 1345 C C . GLU A 1 179 ? -34.352 19.700 31.985 1.00 82.69 179 GLU A C 1
ATOM 1347 O O . GLU A 1 179 ? -35.282 20.422 32.319 1.00 82.69 179 GLU A O 1
ATOM 1352 N N . ALA A 1 180 ? -33.439 19.271 32.864 1.00 77.50 180 ALA A N 1
ATOM 1353 C CA . ALA A 1 180 ? -33.409 19.679 34.271 1.00 77.50 180 ALA A CA 1
ATOM 1354 C C . ALA A 1 180 ? -32.753 21.056 34.502 1.00 77.50 180 ALA A C 1
ATOM 1356 O O . ALA A 1 180 ? -33.058 21.716 35.493 1.00 77.50 180 ALA A O 1
ATOM 1357 N N . ASP A 1 181 ? -31.858 21.472 33.602 1.00 77.19 181 ASP A N 1
ATOM 1358 C CA . ASP A 1 181 ? -31.173 22.771 33.633 1.00 77.19 181 ASP A CA 1
ATOM 1359 C C . ASP A 1 181 ? -31.972 23.902 32.933 1.00 77.19 181 ASP A C 1
ATOM 1361 O O . ASP A 1 181 ? -31.526 25.054 32.941 1.00 77.19 181 ASP A O 1
ATOM 1365 N N . ALA A 1 182 ? -33.120 23.585 32.313 1.00 66.62 182 ALA A N 1
ATOM 1366 C CA . ALA A 1 182 ? -34.009 24.507 31.588 1.00 66.62 182 ALA A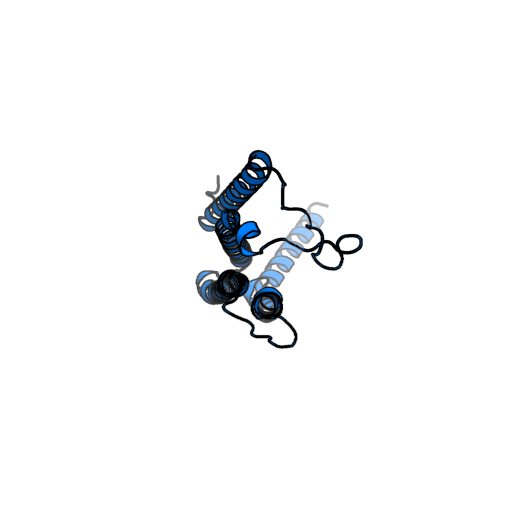 CA 1
ATOM 1367 C C . ALA A 1 182 ? -35.245 24.901 32.413 1.00 66.62 182 ALA A C 1
ATOM 1369 O O . ALA A 1 182 ? -35.649 26.085 32.314 1.00 66.62 182 ALA A O 1
#

pLDDT: mean 86.0, std 9.07, range [42.03, 96.69]

Radius of gyration: 24.02 Å; chains: 1; bounding box: 55×40×71 Å